Protein AF-A0A5C7KXC3-F1 (afdb_monomer_lite)

pLDDT: mean 92.06, std 6.08, range [73.12, 97.88]

Structure (mmCIF, N/CA/C/O backbone):
data_AF-A0A5C7KXC3-F1
#
_entry.id   AF-A0A5C7KXC3-F1
#
loop_
_atom_site.group_PDB
_atom_site.id
_atom_site.type_symbol
_atom_site.label_atom_id
_atom_site.label_alt_id
_atom_site.label_comp_id
_atom_site.label_asym_id
_atom_site.label_entity_id
_atom_site.label_seq_id
_atom_site.pdbx_PDB_ins_code
_atom_site.Cartn_x
_atom_site.Cartn_y
_atom_site.Cartn_z
_atom_site.occupancy
_atom_site.B_iso_or_equiv
_atom_site.auth_seq_id
_atom_site.auth_comp_id
_atom_site.auth_asym_id
_atom_site.auth_atom_id
_atom_site.pdbx_PDB_model_num
ATOM 1 N N . MET A 1 1 ? -6.636 -3.013 15.610 1.00 74.06 1 MET A N 1
ATOM 2 C CA . MET A 1 1 ? -6.413 -2.314 14.334 1.00 74.06 1 MET A CA 1
ATOM 3 C C . MET A 1 1 ? -5.887 -3.334 13.365 1.00 74.06 1 MET A C 1
ATOM 5 O O . MET A 1 1 ? -4.839 -3.914 13.633 1.00 74.06 1 MET A O 1
ATOM 9 N N . THR A 1 2 ? -6.631 -3.576 12.299 1.00 91.56 2 THR A N 1
ATOM 10 C CA . THR A 1 2 ? -6.233 -4.527 11.268 1.00 91.56 2 THR A CA 1
ATOM 11 C C . THR A 1 2 ? -6.027 -3.765 9.975 1.00 91.56 2 THR A C 1
ATOM 13 O O . THR A 1 2 ? -6.936 -3.076 9.511 1.00 91.56 2 THR A O 1
ATOM 16 N N . PHE A 1 3 ? -4.835 -3.893 9.399 1.00 96.25 3 PHE A N 1
ATOM 17 C CA . PHE A 1 3 ? -4.572 -3.408 8.055 1.00 96.25 3 PHE A CA 1
ATOM 18 C C . PHE A 1 3 ? -4.582 -4.575 7.075 1.00 96.25 3 PHE A C 1
ATOM 20 O O . PHE A 1 3 ? -4.037 -5.640 7.367 1.00 96.25 3 PHE A O 1
ATOM 27 N N . THR A 1 4 ? -5.186 -4.362 5.913 1.00 96.44 4 THR A N 1
ATOM 28 C CA . THR A 1 4 ? -5.133 -5.296 4.787 1.00 96.44 4 THR A CA 1
ATOM 29 C C . THR A 1 4 ? -4.661 -4.566 3.541 1.00 96.44 4 THR A C 1
ATOM 31 O O . THR A 1 4 ? -4.775 -3.342 3.432 1.00 96.44 4 THR A O 1
ATOM 34 N N . VAL A 1 5 ? -4.090 -5.322 2.608 1.00 96.81 5 VAL A N 1
ATOM 35 C CA . VAL A 1 5 ? -3.597 -4.799 1.338 1.00 96.81 5 VAL A CA 1
ATOM 36 C C . VAL A 1 5 ? -4.134 -5.642 0.195 1.00 96.81 5 VAL A C 1
ATOM 38 O O . VAL A 1 5 ? -4.164 -6.868 0.273 1.00 96.81 5 VAL A O 1
ATOM 41 N N . GLU A 1 6 ? -4.555 -4.975 -0.870 1.00 95.81 6 GLU A N 1
ATOM 42 C CA . GLU A 1 6 ? -5.055 -5.616 -2.080 1.00 95.81 6 GLU A CA 1
ATOM 43 C C . GLU A 1 6 ? -4.343 -5.034 -3.293 1.00 95.81 6 GLU A C 1
ATOM 45 O O . GLU A 1 6 ? -4.217 -3.818 -3.423 1.00 95.81 6 GLU A O 1
ATOM 50 N N . GLN A 1 7 ? -3.880 -5.892 -4.199 1.00 93.69 7 GLN A N 1
ATOM 51 C CA . GLN A 1 7 ? -3.284 -5.438 -5.448 1.00 93.69 7 GLN A CA 1
ATOM 52 C C . GLN A 1 7 ? -4.374 -4.979 -6.419 1.00 93.69 7 GLN A C 1
ATOM 54 O O . GLN A 1 7 ? -5.333 -5.703 -6.689 1.00 93.69 7 GLN A O 1
ATOM 59 N N . GLU A 1 8 ? -4.207 -3.788 -6.986 1.00 92.62 8 GLU A N 1
ATOM 60 C CA . GLU A 1 8 ? -5.088 -3.304 -8.038 1.00 92.62 8 GLU A CA 1
ATOM 61 C C . GLU A 1 8 ? -4.779 -3.990 -9.376 1.00 92.62 8 GLU A C 1
ATOM 63 O O . GLU A 1 8 ? -3.611 -4.256 -9.691 1.00 92.62 8 GLU A O 1
ATOM 68 N N . PRO A 1 9 ? -5.800 -4.224 -10.221 1.00 87.50 9 PRO A N 1
ATOM 69 C CA . PRO A 1 9 ? -5.577 -4.641 -11.595 1.00 87.50 9 PRO A CA 1
ATOM 70 C C . PRO A 1 9 ? -4.678 -3.628 -12.301 1.00 87.50 9 PRO A C 1
ATOM 72 O O . PRO A 1 9 ? -5.010 -2.446 -12.396 1.00 87.50 9 PRO A O 1
ATOM 75 N N . ARG A 1 10 ? -3.540 -4.092 -12.818 1.00 80.69 10 ARG A N 1
ATOM 76 C CA . ARG A 1 10 ? -2.584 -3.222 -13.501 1.00 80.69 10 ARG A CA 1
ATOM 77 C C . ARG A 1 10 ? -3.203 -2.672 -14.796 1.00 80.69 10 ARG A C 1
ATOM 79 O O . ARG A 1 10 ? -3.555 -3.470 -15.672 1.00 80.69 10 ARG A O 1
ATOM 86 N N . PRO A 1 11 ? -3.332 -1.341 -14.960 1.00 73.12 11 PRO A N 1
ATOM 87 C CA . PRO A 1 11 ? -3.837 -0.768 -16.201 1.00 73.12 11 PRO A CA 1
ATOM 88 C C . PRO A 1 11 ? -2.919 -1.107 -17.383 1.00 73.12 11 PRO A C 1
ATOM 90 O O . PRO A 1 11 ? -1.693 -1.153 -17.256 1.00 73.12 11 PRO A O 1
ATOM 93 N N . LYS A 1 12 ? -3.499 -1.336 -18.568 1.00 74.81 12 LYS A N 1
ATOM 94 C CA . LYS A 1 12 ? -2.705 -1.583 -19.783 1.00 74.81 12 LYS A CA 1
ATOM 95 C C . LYS A 1 12 ? -1.807 -0.376 -20.072 1.00 74.81 12 LYS A C 1
ATOM 97 O O . LYS A 1 12 ? -2.290 0.747 -20.145 1.00 74.81 12 LYS A O 1
ATOM 102 N N . GLY A 1 13 ? -0.517 -0.632 -20.282 1.00 77.19 13 GLY A N 1
ATOM 103 C CA . GLY A 1 13 ? 0.467 0.395 -20.633 1.00 77.19 13 GLY A CA 1
ATOM 104 C C . GLY A 1 13 ? 1.138 1.095 -19.448 1.00 77.19 13 GLY A C 1
ATOM 105 O O . GLY A 1 13 ? 1.985 1.951 -19.684 1.00 77.19 13 GLY A O 1
ATOM 106 N N . THR A 1 14 ? 0.827 0.732 -18.196 1.00 79.31 14 THR A N 1
ATOM 107 C CA . THR A 1 14 ? 1.560 1.249 -17.029 1.00 79.31 14 THR A CA 1
ATOM 108 C C . THR A 1 14 ? 2.681 0.302 -16.617 1.00 79.31 14 THR A C 1
ATOM 110 O O . THR A 1 14 ? 2.558 -0.924 -16.698 1.00 79.31 14 THR A O 1
ATOM 113 N N . TRP A 1 15 ? 3.787 0.874 -16.142 1.00 84.06 15 TRP A N 1
ATOM 114 C CA . TRP A 1 15 ? 4.925 0.139 -15.574 1.00 84.06 15 TRP A CA 1
ATOM 115 C C . TRP A 1 15 ? 4.902 0.078 -14.045 1.00 84.06 15 TRP A C 1
ATOM 117 O O . TRP A 1 15 ? 5.849 -0.408 -13.440 1.00 84.06 15 TRP A O 1
ATOM 127 N N . GLU A 1 16 ? 3.810 0.537 -13.440 1.00 90.44 16 GLU A N 1
ATOM 128 C CA . GLU A 1 16 ? 3.621 0.621 -11.995 1.00 90.44 16 GLU A CA 1
ATOM 129 C C . GLU A 1 16 ? 2.687 -0.480 -11.502 1.00 90.44 16 GLU A C 1
ATOM 131 O O . GLU A 1 16 ? 1.671 -0.794 -12.135 1.00 90.44 16 GLU A O 1
ATOM 136 N N . TYR A 1 17 ? 3.01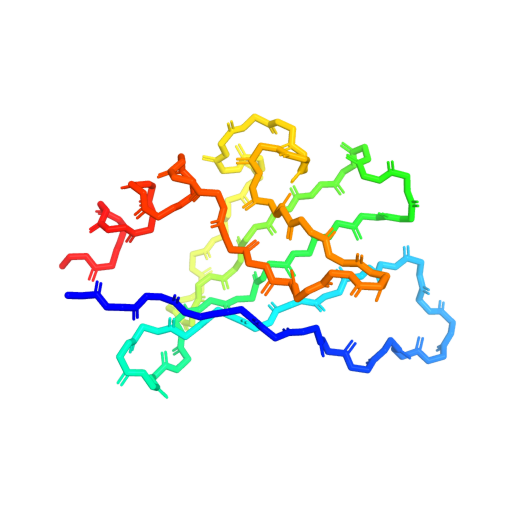2 -1.017 -10.335 1.00 91.75 17 TYR A N 1
ATOM 137 C CA . TYR A 1 17 ? 2.105 -1.806 -9.522 1.00 91.75 17 TYR A CA 1
ATOM 138 C C . TYR A 1 17 ? 1.440 -0.897 -8.493 1.00 91.75 17 TYR A C 1
ATOM 140 O O . TYR A 1 17 ? 2.095 -0.031 -7.915 1.00 91.75 17 TYR A O 1
ATOM 148 N N . ARG A 1 18 ? 0.138 -1.090 -8.273 1.00 94.50 18 ARG A N 1
ATOM 149 C CA . ARG A 1 18 ? -0.664 -0.301 -7.334 1.00 94.50 18 ARG A CA 1
ATOM 150 C C . ARG A 1 18 ? -1.410 -1.209 -6.380 1.00 94.50 18 ARG A C 1
ATOM 152 O O . ARG A 1 18 ? -1.806 -2.313 -6.750 1.00 94.50 18 ARG A O 1
ATOM 159 N N . TYR A 1 19 ? -1.592 -0.722 -5.164 1.00 96.00 19 TYR A N 1
ATOM 160 C CA . TYR A 1 19 ? -2.165 -1.467 -4.061 1.00 96.00 19 TYR A CA 1
ATOM 161 C C . TYR A 1 19 ? -3.079 -0.564 -3.248 1.00 96.00 19 TYR A C 1
ATOM 163 O O . TYR A 1 19 ? -2.740 0.585 -2.970 1.00 96.00 19 TYR A O 1
ATOM 171 N N . ARG A 1 20 ? -4.219 -1.100 -2.832 1.00 97.50 20 ARG A N 1
ATOM 172 C CA . ARG A 1 20 ? -5.141 -0.465 -1.895 1.00 97.50 20 ARG A CA 1
ATOM 173 C C . ARG A 1 20 ? -4.823 -0.924 -0.492 1.00 97.50 20 ARG A C 1
ATOM 175 O O . ARG A 1 20 ? -4.686 -2.121 -0.255 1.00 97.50 20 ARG A O 1
ATOM 182 N N . ILE A 1 21 ? -4.732 0.025 0.426 1.00 97.62 21 ILE A N 1
ATOM 183 C CA . ILE A 1 21 ? -4.511 -0.239 1.842 1.00 97.62 21 ILE A CA 1
ATOM 184 C C . ILE A 1 21 ? -5.787 0.100 2.589 1.00 97.62 21 ILE A C 1
ATOM 186 O O . ILE A 1 21 ? -6.267 1.237 2.548 1.00 97.62 21 ILE A O 1
ATOM 190 N N . TYR A 1 22 ? -6.300 -0.888 3.308 1.00 97.44 22 TYR A N 1
ATOM 191 C CA . TYR A 1 22 ? -7.486 -0.750 4.130 1.00 97.44 22 TYR A CA 1
ATOM 192 C C . TYR A 1 22 ? -7.110 -0.798 5.603 1.00 97.44 22 TYR A C 1
ATOM 194 O O . TYR A 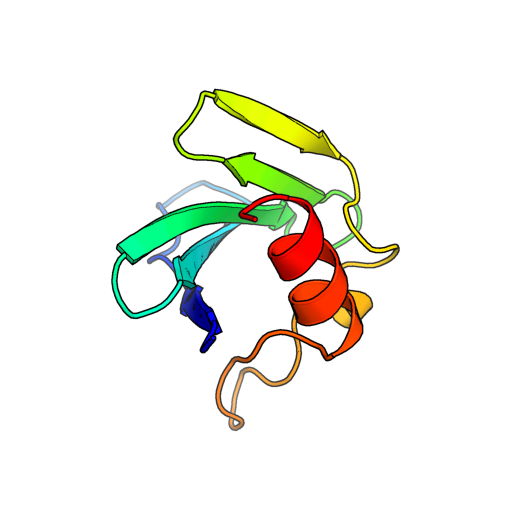1 22 ? -6.258 -1.584 6.011 1.00 97.44 22 TYR A O 1
ATOM 202 N N . LYS A 1 23 ? -7.785 0.020 6.405 1.00 96.69 23 LYS A N 1
ATOM 203 C CA . LYS A 1 23 ? -7.757 0.001 7.864 1.00 96.69 23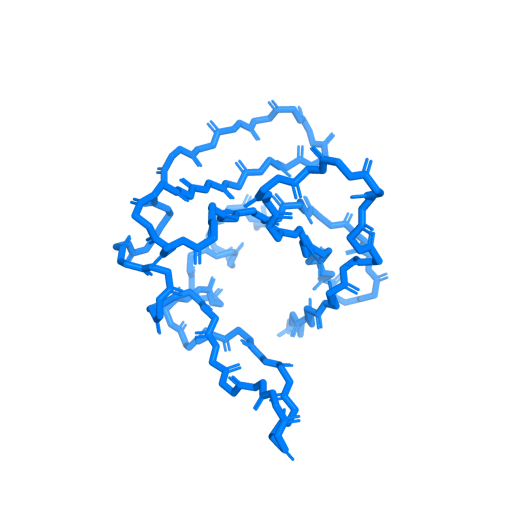 LYS A CA 1
ATOM 204 C C . LYS A 1 23 ? -9.153 -0.344 8.353 1.00 96.69 23 LYS A C 1
ATOM 206 O O . LYS A 1 23 ? -10.089 0.409 8.096 1.00 96.69 23 LYS A O 1
ATOM 211 N N . ASP A 1 24 ? -9.291 -1.483 9.022 1.00 95.50 24 ASP A N 1
ATOM 212 C CA . ASP A 1 24 ? -10.570 -1.973 9.549 1.00 95.50 24 ASP A CA 1
ATOM 213 C C . ASP A 1 24 ? -11.692 -1.977 8.474 1.00 95.50 24 ASP A C 1
ATOM 215 O O . ASP A 1 24 ? -12.847 -1.661 8.742 1.00 95.50 24 ASP A O 1
ATOM 219 N N . GLY A 1 25 ? -11.331 -2.311 7.225 1.00 94.94 25 GLY A N 1
ATOM 220 C CA . GLY A 1 25 ? -12.234 -2.352 6.064 1.00 94.94 25 GLY A CA 1
ATOM 221 C C . GLY A 1 25 ? -12.405 -1.027 5.306 1.00 94.94 25 GLY A C 1
ATOM 222 O O . GLY A 1 25 ? -12.958 -1.021 4.209 1.00 94.94 25 GLY A O 1
ATOM 223 N N . CYS A 1 26 ? -11.894 0.086 5.830 1.00 95.75 26 CYS A N 1
ATOM 224 C CA . CYS A 1 26 ? -11.954 1.394 5.178 1.00 95.75 26 CYS A CA 1
ATOM 225 C C . CYS A 1 26 ? -10.682 1.664 4.374 1.00 95.75 26 CYS A C 1
ATOM 227 O O . CYS A 1 26 ? -9.582 1.536 4.903 1.00 95.75 26 CYS A O 1
ATOM 229 N N . LEU A 1 27 ? -10.813 2.080 3.113 1.00 97.12 27 LEU A N 1
ATOM 230 C CA . LEU A 1 27 ? -9.672 2.487 2.291 1.00 97.12 27 LEU A CA 1
ATOM 231 C C . LEU A 1 27 ? -9.012 3.736 2.898 1.00 97.12 27 LEU A C 1
ATOM 233 O O . LEU A 1 27 ? -9.679 4.754 3.077 1.00 97.12 27 LEU A O 1
ATOM 237 N N . VAL A 1 28 ? -7.714 3.663 3.197 1.00 97.38 28 VAL A N 1
ATOM 238 C CA . VAL A 1 28 ? -6.961 4.771 3.817 1.00 97.38 28 VAL A CA 1
ATOM 239 C C . VAL A 1 28 ? -5.822 5.294 2.952 1.00 97.38 28 VAL A C 1
ATOM 241 O O . VAL A 1 28 ? -5.472 6.470 3.065 1.00 97.38 28 VAL A O 1
ATOM 244 N N . ALA A 1 29 ? -5.269 4.462 2.067 1.00 97.75 29 ALA A N 1
ATOM 245 C CA . ALA A 1 29 ? -4.187 4.862 1.179 1.00 97.75 29 ALA A CA 1
ATOM 246 C C . ALA A 1 29 ? -4.076 3.973 -0.065 1.00 97.75 29 ALA A C 1
ATOM 248 O O . ALA A 1 29 ? -4.555 2.838 -0.088 1.00 97.75 29 ALA A O 1
ATOM 249 N N . HIS A 1 30 ? -3.377 4.492 -1.069 1.00 97.31 30 HIS A N 1
ATOM 250 C CA . HIS A 1 30 ? -2.873 3.756 -2.217 1.00 97.31 30 HIS A CA 1
ATOM 251 C C . HIS A 1 30 ? -1.351 3.706 -2.141 1.00 97.31 30 HIS A C 1
ATOM 253 O O . HIS A 1 30 ? -0.698 4.741 -2.045 1.00 97.31 30 HIS A O 1
ATOM 259 N N . TYR A 1 31 ? -0.783 2.510 -2.205 1.00 97.19 31 TYR A N 1
ATOM 260 C CA . TYR A 1 31 ? 0.656 2.309 -2.322 1.00 97.19 31 TYR A CA 1
ATOM 261 C C . TYR A 1 31 ? 1.007 1.937 -3.757 1.00 97.19 31 TYR A C 1
ATOM 263 O O . TYR A 1 31 ? 0.234 1.258 -4.436 1.00 97.19 31 TYR A O 1
ATOM 271 N N . TRP A 1 32 ? 2.166 2.371 -4.232 1.00 95.25 32 TRP A N 1
ATOM 272 C CA . TRP A 1 32 ? 2.638 2.049 -5.570 1.00 95.25 32 TRP A CA 1
ATOM 273 C C . TRP A 1 32 ? 4.141 1.828 -5.581 1.00 95.25 32 TRP A C 1
ATOM 275 O O . TRP A 1 32 ? 4.866 2.391 -4.765 1.00 95.25 32 TRP A O 1
ATOM 285 N N . HIS A 1 33 ? 4.600 1.023 -6.532 1.00 94.56 33 HIS A N 1
ATOM 286 C CA . HIS A 1 33 ? 6.010 0.936 -6.887 1.00 94.56 33 HIS A CA 1
ATOM 287 C C . HIS A 1 33 ? 6.165 0.680 -8.388 1.00 94.56 33 HIS A C 1
ATOM 289 O O . HIS A 1 33 ? 5.267 0.129 -9.035 1.00 94.56 33 HIS A O 1
ATOM 295 N N . ASP A 1 34 ? 7.295 1.077 -8.960 1.00 92.19 34 ASP A N 1
ATOM 296 C CA . ASP A 1 34 ? 7.623 0.769 -10.349 1.00 92.19 34 ASP A CA 1
ATOM 297 C C . ASP A 1 34 ? 7.905 -0.733 -10.555 1.00 92.19 34 ASP A C 1
ATOM 299 O O . ASP A 1 34 ? 7.966 -1.530 -9.618 1.00 92.19 34 ASP A O 1
ATOM 303 N N . HIS A 1 35 ? 8.085 -1.161 -11.804 1.00 86.75 35 HIS A N 1
ATOM 304 C CA . HIS A 1 35 ? 8.322 -2.572 -12.113 1.00 86.75 35 HIS A CA 1
ATOM 305 C C . HIS A 1 35 ? 9.593 -3.182 -11.490 1.00 86.75 35 HIS A C 1
ATOM 307 O O . HIS A 1 35 ? 9.690 -4.409 -11.459 1.00 86.75 35 HIS A O 1
ATOM 313 N N . ARG A 1 36 ? 10.554 -2.362 -11.041 1.00 88.19 36 ARG A N 1
ATOM 314 C CA . ARG A 1 36 ? 11.799 -2.794 -10.384 1.00 88.19 36 ARG A CA 1
ATOM 315 C C . ARG A 1 36 ? 11.699 -2.740 -8.861 1.00 88.19 36 ARG A C 1
ATOM 317 O O . ARG A 1 36 ? 12.466 -3.418 -8.189 1.00 88.19 36 ARG A O 1
ATOM 324 N N . GLY A 1 37 ? 10.734 -1.988 -8.338 1.00 87.94 37 GLY A N 1
ATOM 325 C CA . GLY A 1 37 ? 10.654 -1.629 -6.929 1.00 87.94 37 GLY A CA 1
ATOM 326 C C . GLY A 1 37 ? 11.693 -0.582 -6.522 1.00 87.94 37 GLY A C 1
ATOM 327 O O . GLY A 1 37 ? 11.929 -0.445 -5.322 1.00 87.94 37 GLY A O 1
ATOM 328 N N . ASP A 1 38 ? 12.309 0.106 -7.493 1.00 90.38 38 ASP A N 1
ATOM 329 C CA . ASP A 1 38 ? 13.327 1.131 -7.241 1.00 90.38 38 ASP A CA 1
ATOM 330 C C . ASP A 1 38 ? 12.650 2.425 -6.787 1.00 90.38 38 ASP A C 1
ATOM 332 O O . ASP A 1 38 ? 13.039 2.993 -5.776 1.00 90.38 38 ASP A O 1
ATOM 336 N N . GLU A 1 39 ? 11.594 2.847 -7.487 1.00 94.50 39 GLU A N 1
ATOM 337 C CA . GLU A 1 39 ? 10.737 3.949 -7.056 1.00 94.50 39 GLU A CA 1
ATOM 338 C C . GLU A 1 39 ? 9.421 3.447 -6.480 1.00 94.50 39 GLU A C 1
ATOM 340 O O . GLU A 1 39 ? 8.779 2.538 -7.019 1.00 94.50 39 GLU A O 1
ATOM 345 N N . HIS A 1 40 ? 8.999 4.074 -5.385 1.00 96.00 40 HIS A N 1
ATOM 346 C CA . HIS A 1 40 ? 7.755 3.743 -4.712 1.00 96.00 40 HIS A CA 1
ATOM 347 C C . HIS A 1 40 ? 7.249 4.869 -3.809 1.00 96.00 40 HIS A C 1
ATOM 349 O O . HIS A 1 40 ? 7.979 5.778 -3.400 1.00 96.00 40 HIS A O 1
ATOM 355 N N . GLY A 1 41 ? 5.977 4.791 -3.449 1.00 96.88 41 GLY A N 1
ATOM 356 C CA . GLY A 1 41 ? 5.376 5.777 -2.573 1.00 96.88 41 GLY A CA 1
ATOM 357 C C . GLY A 1 41 ? 3.984 5.392 -2.122 1.00 96.88 41 GLY A C 1
ATOM 358 O O . GLY A 1 41 ? 3.416 4.378 -2.531 1.00 96.88 41 GLY A O 1
ATOM 359 N N . ILE A 1 42 ? 3.438 6.235 -1.260 1.00 97.88 42 ILE A N 1
ATOM 360 C CA . ILE A 1 42 ? 2.093 6.094 -0.722 1.00 97.88 42 ILE A CA 1
ATOM 361 C C . ILE A 1 42 ? 1.329 7.408 -0.872 1.00 97.88 42 ILE A C 1
ATOM 363 O O . ILE A 1 42 ? 1.884 8.488 -0.687 1.00 97.88 42 ILE A O 1
ATOM 367 N N . GLU A 1 43 ? 0.054 7.310 -1.225 1.00 97.69 43 GLU A N 1
ATOM 368 C CA . GLU A 1 43 ? -0.898 8.413 -1.309 1.00 97.69 43 GLU A CA 1
ATOM 369 C C . GLU A 1 43 ? -2.089 8.109 -0.402 1.00 97.69 43 GLU A C 1
ATOM 371 O O . GLU A 1 43 ? -2.849 7.170 -0.644 1.00 97.69 43 GLU A O 1
ATOM 376 N N . PHE A 1 44 ? -2.261 8.899 0.651 1.00 97.00 44 PHE A N 1
ATOM 377 C CA . PHE A 1 44 ? -3.397 8.791 1.558 1.00 97.00 44 PHE A CA 1
ATOM 378 C C . PHE A 1 44 ? -4.649 9.403 0.925 1.00 97.00 44 PHE A C 1
ATOM 380 O O . PHE A 1 44 ? -4.568 10.349 0.143 1.00 97.00 44 PHE A O 1
ATOM 387 N N . ILE A 1 45 ? -5.835 8.922 1.309 1.00 95.56 45 ILE A N 1
ATOM 388 C CA . ILE A 1 45 ? -7.114 9.460 0.797 1.00 95.56 45 ILE A CA 1
ATOM 389 C C . ILE A 1 45 ? -7.299 10.954 1.133 1.00 95.56 45 ILE A C 1
ATOM 391 O O . ILE A 1 45 ? -8.001 11.665 0.420 1.00 95.56 45 ILE A O 1
ATOM 395 N N . GLY A 1 46 ? -6.614 11.459 2.165 1.00 89.75 46 GLY A N 1
ATOM 396 C CA . GLY A 1 46 ? -6.554 12.888 2.494 1.00 89.75 46 GLY A CA 1
ATOM 397 C C . GLY A 1 46 ? -5.676 13.740 1.563 1.00 89.75 46 GLY A C 1
ATOM 398 O O . GLY A 1 46 ? -5.593 14.948 1.763 1.00 89.75 46 GLY A O 1
ATOM 399 N N . GLY A 1 47 ? -5.015 13.140 0.569 1.00 90.50 47 GLY A N 1
ATOM 400 C CA . GLY A 1 47 ? -4.167 13.822 -0.415 1.00 90.50 47 GLY A CA 1
ATOM 401 C C . GLY A 1 47 ? -2.690 13.946 -0.029 1.00 90.50 47 GLY A C 1
ATOM 402 O O . GLY A 1 47 ? -1.883 14.336 -0.872 1.00 90.50 47 GLY A O 1
ATOM 403 N N . GLU A 1 48 ? -2.313 13.597 1.205 1.00 95.75 48 GLU A N 1
ATOM 404 C CA . GLU A 1 48 ? -0.906 13.497 1.609 1.00 95.75 48 GLU A CA 1
ATOM 405 C C . GLU A 1 48 ? -0.207 12.398 0.803 1.00 95.75 48 GLU A C 1
ATOM 407 O O . GLU A 1 48 ? -0.724 11.286 0.666 1.00 95.75 48 GLU A O 1
ATOM 412 N N . LYS A 1 49 ? 0.977 12.713 0.272 1.00 96.44 49 LYS A N 1
ATOM 413 C CA . LYS A 1 49 ? 1.809 11.772 -0.477 1.00 96.44 49 LYS A CA 1
ATOM 414 C C . LYS A 1 49 ? 3.189 11.721 0.138 1.00 96.44 49 LYS A C 1
ATOM 416 O O . LYS A 1 49 ? 3.782 12.769 0.385 1.00 96.44 49 LYS A O 1
ATOM 421 N N . GLU A 1 50 ? 3.709 10.516 0.312 1.00 96.44 50 GLU A N 1
ATOM 422 C CA . GLU A 1 50 ? 5.058 10.316 0.821 1.00 96.44 50 GLU A CA 1
ATOM 423 C C . GLU A 1 50 ? 5.857 9.376 -0.087 1.00 96.44 50 GLU A C 1
ATOM 425 O O . GLU A 1 50 ? 5.392 8.273 -0.407 1.00 96.44 50 GLU A O 1
ATOM 430 N N . PRO A 1 51 ? 7.063 9.793 -0.509 1.00 95.75 51 PRO A N 1
ATOM 431 C CA . PRO A 1 51 ? 8.029 8.881 -1.093 1.00 95.75 51 PRO A CA 1
ATOM 432 C C . PRO A 1 51 ? 8.573 7.959 0.004 1.00 95.75 51 PRO A C 1
ATOM 434 O O . PRO A 1 51 ? 8.848 8.405 1.116 1.00 95.75 51 PRO A O 1
ATOM 437 N N . TRP A 1 52 ? 8.770 6.684 -0.325 1.00 94.44 52 TRP A N 1
ATOM 438 C CA . TRP A 1 52 ? 9.606 5.772 0.463 1.00 94.44 52 TRP A CA 1
ATOM 439 C C . TRP A 1 52 ? 9.236 5.612 1.960 1.00 94.44 52 TRP A C 1
ATOM 441 O O . TRP A 1 52 ? 10.067 5.831 2.842 1.00 94.44 52 TRP A O 1
ATOM 451 N N . PRO A 1 53 ? 8.002 5.176 2.285 1.00 91.69 53 PRO A N 1
ATOM 452 C CA . PRO A 1 53 ? 7.444 5.233 3.647 1.00 91.69 53 PRO A CA 1
ATOM 453 C C . PRO A 1 53 ? 8.139 4.380 4.733 1.00 91.69 53 PRO A C 1
ATOM 455 O O . PRO A 1 53 ? 8.007 4.693 5.915 1.00 91.69 53 PRO A O 1
ATOM 458 N N . VAL A 1 54 ? 8.864 3.308 4.383 1.00 90.69 54 VAL A N 1
ATOM 459 C CA . VAL A 1 54 ? 9.561 2.429 5.363 1.00 90.69 54 VAL A CA 1
ATOM 460 C C . VAL A 1 54 ? 10.949 1.954 4.919 1.00 90.69 54 VAL A C 1
ATOM 462 O O . VAL A 1 54 ? 11.527 1.091 5.569 1.00 90.69 54 VAL A O 1
ATOM 465 N N . GLY A 1 55 ? 11.516 2.520 3.853 1.00 91.31 55 GLY A N 1
ATOM 466 C CA . GLY A 1 55 ? 12.769 2.032 3.266 1.00 91.31 55 GLY A CA 1
ATOM 467 C C . GLY A 1 55 ? 12.518 1.427 1.896 1.00 91.31 55 GLY A C 1
ATOM 468 O O . GLY A 1 55 ? 12.012 2.125 1.032 1.00 91.31 55 GLY A O 1
ATOM 469 N N . ARG A 1 56 ? 12.864 0.156 1.674 1.00 92.12 56 ARG A N 1
ATOM 470 C CA . ARG A 1 56 ? 12.665 -0.537 0.386 1.00 92.12 56 ARG A CA 1
ATOM 471 C C . ARG A 1 56 ? 11.235 -1.041 0.213 1.00 92.12 56 ARG A C 1
ATOM 473 O O . ARG A 1 56 ? 10.512 -1.263 1.178 1.00 92.12 56 ARG A O 1
ATOM 480 N N . MET A 1 57 ? 10.827 -1.295 -1.032 1.00 93.50 57 MET A N 1
ATOM 481 C CA . MET A 1 57 ? 9.505 -1.866 -1.337 1.00 93.50 57 MET A CA 1
ATOM 482 C C . MET A 1 57 ? 9.253 -3.187 -0.594 1.00 93.50 57 MET A C 1
ATOM 484 O O . MET A 1 57 ? 8.173 -3.382 -0.041 1.00 93.50 57 MET A O 1
ATOM 488 N N . THR A 1 58 ? 10.269 -4.049 -0.496 1.00 91.38 58 THR A N 1
ATOM 489 C CA . THR A 1 58 ? 10.192 -5.340 0.213 1.00 91.38 58 THR A CA 1
ATOM 490 C C . THR A 1 58 ? 10.116 -5.199 1.733 1.00 91.38 58 THR A C 1
ATOM 492 O O . THR A 1 58 ? 9.855 -6.172 2.426 1.00 91.38 58 THR A O 1
ATOM 495 N N . GLU A 1 59 ? 10.386 -4.007 2.266 1.00 94.00 59 GLU A N 1
ATOM 496 C CA . GLU A 1 59 ? 10.172 -3.677 3.679 1.00 94.00 59 GLU A CA 1
ATOM 497 C C . GLU A 1 59 ? 8.768 -3.104 3.908 1.00 94.00 59 GLU A C 1
ATOM 499 O O . GLU A 1 59 ? 8.370 -2.907 5.053 1.00 94.00 59 GLU A O 1
ATOM 504 N N . PHE A 1 60 ? 7.998 -2.858 2.840 1.00 95.88 60 PHE A N 1
ATOM 505 C CA . PHE A 1 60 ? 6.598 -2.443 2.901 1.00 95.88 60 PHE A CA 1
ATOM 506 C C . PHE A 1 60 ? 5.638 -3.614 2.656 1.00 95.88 60 PHE A C 1
ATOM 508 O O . PHE A 1 60 ? 4.719 -3.847 3.444 1.00 95.88 60 PHE A O 1
ATOM 515 N N . LEU A 1 61 ? 5.849 -4.337 1.552 1.00 94.62 61 LEU A N 1
ATOM 516 C CA . LEU A 1 61 ? 5.032 -5.466 1.110 1.00 94.62 61 LEU A CA 1
ATOM 517 C C . LEU A 1 61 ? 5.771 -6.785 1.323 1.00 94.62 61 LEU A C 1
ATOM 519 O O . LEU A 1 61 ? 6.951 -6.907 1.002 1.00 94.62 61 LEU A O 1
ATOM 523 N N . GLU A 1 62 ? 5.036 -7.786 1.790 1.00 93.81 62 GLU A N 1
ATOM 524 C CA . GLU A 1 62 ? 5.509 -9.155 1.971 1.00 93.81 62 GLU A CA 1
ATOM 525 C C . GLU A 1 62 ? 4.586 -10.143 1.245 1.00 93.81 62 GLU A C 1
ATOM 527 O O . GLU A 1 62 ? 3.418 -9.856 0.961 1.00 93.81 62 GLU A O 1
ATOM 532 N N . GLY A 1 63 ? 5.121 -11.327 0.944 1.00 90.12 63 GLY A N 1
ATOM 533 C CA . GLY A 1 63 ? 4.402 -12.367 0.215 1.00 90.12 63 GLY A CA 1
ATOM 534 C C . GLY A 1 63 ? 4.228 -12.044 -1.272 1.00 90.12 63 GLY A C 1
ATOM 535 O O . GLY A 1 63 ? 5.115 -11.481 -1.913 1.00 90.12 63 GLY A O 1
ATOM 536 N N . GLY A 1 64 ? 3.090 -12.445 -1.838 1.00 80.19 64 GLY A N 1
ATOM 537 C CA . GLY A 1 64 ? 2.830 -12.382 -3.276 1.00 80.19 64 GLY A CA 1
ATOM 538 C C . GLY A 1 64 ? 3.203 -13.667 -4.028 1.00 80.19 64 GLY A C 1
ATOM 539 O O . GLY A 1 64 ? 3.833 -14.588 -3.501 1.00 80.19 64 GLY A O 1
ATOM 540 N N . GLY A 1 65 ? 2.759 -13.758 -5.286 1.00 79.56 65 GLY A N 1
ATOM 541 C CA . GLY A 1 65 ? 2.876 -14.978 -6.088 1.00 79.56 65 GLY A CA 1
ATOM 542 C C . GLY A 1 65 ? 2.056 -16.128 -5.479 1.00 79.56 65 GLY A C 1
ATOM 543 O O . GLY A 1 65 ? 0.831 -16.022 -5.447 1.00 79.56 65 GLY A O 1
ATOM 544 N N . PRO A 1 66 ? 2.682 -17.228 -5.011 1.00 83.94 66 PRO A N 1
ATOM 545 C CA . PRO A 1 66 ? 1.971 -18.318 -4.340 1.00 83.94 66 PRO A CA 1
ATOM 546 C C . PRO A 1 66 ? 1.577 -17.994 -2.888 1.00 83.94 66 PRO A C 1
ATOM 54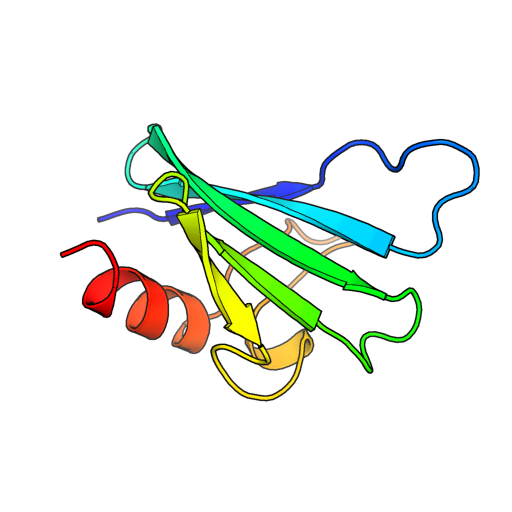8 O O . PRO A 1 66 ? 0.774 -18.722 -2.307 1.00 83.94 66 PRO A O 1
ATOM 551 N N . GLN A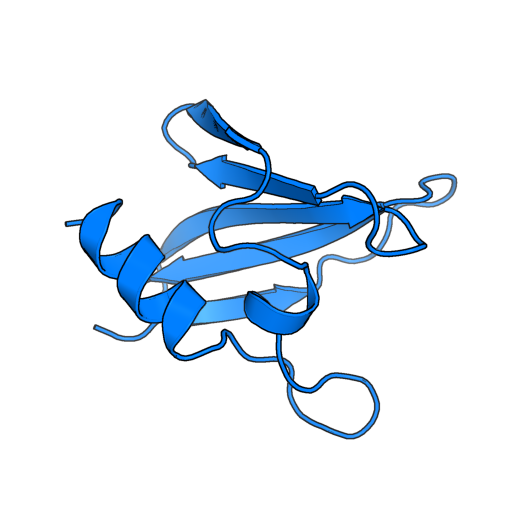 1 67 ? 2.151 -16.948 -2.284 1.00 86.50 67 GLN A N 1
ATOM 552 C CA . GLN A 1 67 ? 1.831 -16.526 -0.922 1.00 86.50 67 GLN A CA 1
ATOM 553 C C . GLN A 1 67 ? 0.824 -15.368 -0.931 1.00 86.50 67 GLN A C 1
ATOM 555 O O . GLN A 1 67 ? 0.872 -14.530 -1.837 1.00 86.50 67 GLN A O 1
ATOM 560 N N . PRO A 1 68 ? -0.064 -15.274 0.078 1.00 87.94 68 PRO A N 1
ATOM 561 C CA . PRO A 1 68 ? -0.919 -14.106 0.247 1.00 87.94 68 PRO A CA 1
ATOM 562 C C . PRO A 1 68 ? -0.084 -12.826 0.325 1.00 87.94 68 PRO A C 1
ATOM 564 O O . PRO A 1 68 ? 0.982 -12.820 0.936 1.00 87.94 68 PRO A O 1
ATOM 567 N N . LEU A 1 69 ? -0.570 -11.755 -0.295 1.00 93.06 69 LEU A N 1
ATOM 568 C CA . LEU A 1 69 ? 0.033 -10.434 -0.169 1.00 93.06 69 LEU A CA 1
ATOM 569 C C . LEU A 1 69 ? -0.324 -9.842 1.200 1.00 93.06 69 LEU A C 1
ATOM 571 O O . LEU A 1 69 ? -1.496 -9.823 1.581 1.00 93.06 69 LEU A O 1
ATOM 575 N N . SER A 1 70 ? 0.670 -9.331 1.917 1.00 95.44 70 SER A N 1
ATOM 576 C CA . SER A 1 70 ? 0.481 -8.696 3.220 1.00 95.44 70 SER A CA 1
ATOM 577 C C . SER A 1 70 ? 1.378 -7.474 3.399 1.00 95.44 70 SER A C 1
ATOM 579 O O . SER A 1 70 ? 2.331 -7.253 2.654 1.00 95.44 70 SER A O 1
ATOM 581 N N . LEU A 1 71 ? 1.054 -6.659 4.402 1.00 96.44 71 LEU A N 1
ATOM 582 C CA . LEU A 1 71 ? 1.913 -5.570 4.861 1.00 96.44 71 LEU A CA 1
ATOM 583 C C . LEU A 1 71 ? 2.937 -6.121 5.850 1.00 96.44 71 LEU A C 1
ATOM 585 O O . LEU A 1 71 ? 2.580 -6.930 6.710 1.00 96.44 71 LEU A O 1
ATOM 589 N N . SER A 1 72 ? 4.175 -5.642 5.764 1.00 96.00 72 SER A N 1
ATOM 590 C CA . SER A 1 72 ? 5.195 -5.955 6.762 1.00 96.00 72 SER A CA 1
ATOM 591 C C . SER A 1 72 ? 4.830 -5.378 8.134 1.00 96.00 72 SER A C 1
ATOM 593 O O . SER A 1 72 ? 4.038 -4.436 8.266 1.00 96.00 72 SER A O 1
ATOM 595 N N . SER A 1 73 ? 5.477 -5.885 9.183 1.00 94.69 73 SER A N 1
ATOM 596 C CA . SER A 1 73 ? 5.352 -5.301 10.528 1.00 94.69 73 SER A CA 1
ATOM 597 C C . SER A 1 73 ? 5.776 -3.823 10.575 1.00 94.69 73 SER A C 1
ATOM 599 O O . SER A 1 73 ? 5.131 -3.017 11.252 1.00 94.69 73 SER A O 1
ATOM 601 N N . GLY A 1 74 ? 6.805 -3.444 9.807 1.00 95.31 74 GLY A N 1
ATOM 602 C CA . GLY A 1 74 ? 7.253 -2.059 9.659 1.00 95.31 74 GLY A CA 1
ATOM 603 C C . GLY A 1 74 ? 6.193 -1.171 9.008 1.00 95.31 74 GLY A C 1
ATOM 604 O O . GLY A 1 74 ? 5.890 -0.094 9.527 1.00 95.31 74 GLY A O 1
ATOM 605 N N . ALA A 1 75 ? 5.568 -1.640 7.925 1.00 96.38 75 ALA A N 1
ATOM 606 C CA . ALA A 1 75 ? 4.494 -0.919 7.246 1.00 96.38 75 ALA A CA 1
ATOM 607 C C . ALA A 1 75 ? 3.281 -0.716 8.159 1.00 96.38 75 ALA A C 1
ATOM 609 O O . ALA A 1 75 ? 2.737 0.385 8.224 1.00 96.38 75 ALA A O 1
ATOM 610 N N . VAL A 1 76 ? 2.887 -1.742 8.921 1.00 96.50 76 VAL A N 1
ATOM 611 C CA . VAL A 1 76 ? 1.793 -1.632 9.898 1.00 96.50 76 VAL A CA 1
ATOM 612 C C . VAL A 1 76 ? 2.115 -0.592 10.972 1.00 96.50 76 VAL A C 1
ATOM 614 O O . VAL A 1 76 ? 1.259 0.234 11.296 1.00 96.50 76 VAL A O 1
ATOM 617 N N . ALA A 1 77 ? 3.340 -0.580 11.506 1.00 95.81 77 ALA A N 1
ATOM 618 C CA . ALA A 1 77 ? 3.756 0.415 12.494 1.00 95.81 77 ALA A CA 1
ATOM 619 C C . ALA A 1 77 ? 3.742 1.844 11.921 1.00 95.81 77 ALA A C 1
ATOM 621 O O . ALA A 1 77 ? 3.250 2.768 12.574 1.00 95.81 77 ALA A O 1
ATOM 622 N N . TYR A 1 78 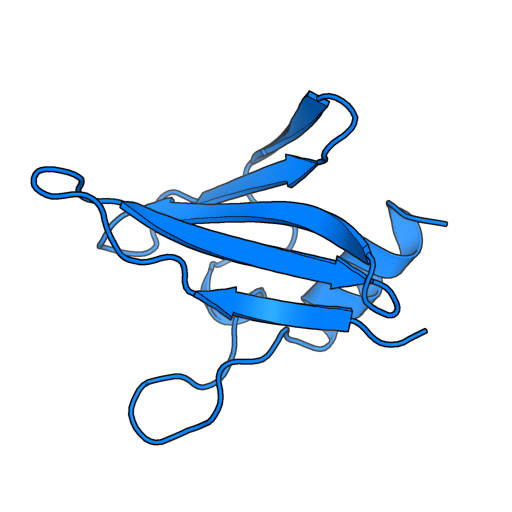? 4.230 2.024 10.692 1.00 95.81 78 TYR A N 1
ATOM 623 C CA . TYR A 1 78 ? 4.171 3.295 9.969 1.00 95.81 78 TYR A CA 1
ATOM 624 C C . TYR A 1 78 ? 2.720 3.770 9.764 1.00 95.81 78 TYR A C 1
ATOM 626 O O . TYR A 1 78 ? 2.368 4.876 10.177 1.00 95.81 78 TYR A O 1
ATOM 634 N N . LEU A 1 79 ? 1.847 2.912 9.226 1.00 95.88 79 LEU A N 1
ATOM 635 C CA . LEU A 1 79 ? 0.438 3.231 8.969 1.00 95.88 79 LEU A CA 1
ATOM 636 C C . LEU A 1 79 ? -0.338 3.518 10.258 1.00 95.88 79 LEU A C 1
ATOM 638 O O . LEU A 1 79 ? -1.179 4.414 10.288 1.00 95.88 79 LEU A O 1
ATOM 642 N N . THR A 1 80 ? -0.031 2.809 11.345 1.00 95.12 80 THR A N 1
ATOM 643 C CA . THR A 1 80 ? -0.646 3.056 12.658 1.00 95.12 80 THR A CA 1
ATOM 644 C C . THR A 1 80 ? -0.359 4.474 13.150 1.00 95.12 80 THR A C 1
ATOM 646 O O . THR A 1 80 ? -1.243 5.107 13.717 1.00 95.12 80 THR A O 1
ATOM 649 N N . ARG A 1 81 ? 0.849 4.999 12.903 1.00 93.88 81 ARG A N 1
ATOM 650 C CA . ARG A 1 81 ? 1.231 6.372 13.277 1.00 93.88 81 ARG A CA 1
ATOM 651 C C . ARG A 1 81 ? 0.604 7.434 12.375 1.00 93.88 81 ARG A C 1
ATOM 653 O O . ARG A 1 81 ? 0.384 8.546 12.835 1.00 93.88 81 ARG A O 1
ATOM 660 N N . LYS A 1 82 ? 0.367 7.116 11.100 1.00 93.06 82 LYS A N 1
ATOM 661 C CA . LYS A 1 82 ? -0.190 8.050 10.106 1.00 93.06 82 LYS A CA 1
ATOM 662 C C . LYS A 1 82 ? -1.710 8.134 10.135 1.00 93.06 82 LYS A C 1
ATOM 664 O O . LYS A 1 82 ? -2.271 9.186 9.859 1.00 93.06 82 LYS A O 1
ATOM 669 N N . CYS A 1 83 ? -2.375 7.033 10.462 1.00 85.94 83 CYS A N 1
ATOM 670 C CA . CYS A 1 83 ? -3.830 6.940 10.461 1.00 85.94 83 CYS A CA 1
ATOM 671 C C . CYS A 1 83 ? -4.427 6.942 11.875 1.00 85.94 83 CYS A C 1
ATOM 673 O O . CYS A 1 83 ? -5.549 6.455 12.034 1.00 85.94 83 CYS A O 1
ATOM 675 N N . SER A 1 84 ? -3.681 7.375 12.896 1.00 78.12 84 SER A N 1
ATOM 676 C CA . SER A 1 84 ? -4.146 7.453 14.290 1.00 78.12 84 SER A CA 1
ATOM 677 C C . SER A 1 84 ? -5.214 8.515 14.490 1.00 78.12 84 SER A C 1
ATOM 679 O O . SER A 1 84 ? -4.985 9.641 13.999 1.00 78.12 84 SER A O 1
#

Secondary structure (DSSP, 8-state):
--EEEEEPPPPTT--EEEEEEEETTEEEEEEEEETTSSSEEEEETTS-EEE-SSSSGGGTEEEETTEEEEE-HHHHHHHHHH--

Sequence (84 aa):
MTFTVEQEPRPKGTWEYRYRIYKDGCLVAHYWHDHRGDEHGIEFIGGEKEPWPVGRMTEFLEGGGPQPLSLSSGAVAYLTRKCS

Foldseek 3Di:
DDKFKDWDDDDPPAQKTKIFIDDVNHTFWIKMAGVVQPWIWIAGPVGDIDTQQQHTPCQAWDDDDVGDIGGHPSNVVSVVVVVD

Radius of gyration: 12.01 Å; chains: 1; bounding box: 26×32×35 Å